Protein AF-A0AAU9R3H0-F1 (afdb_monomer_lite)

pLDDT: mean 89.63, std 9.72, range [49.75, 97.0]

Foldseek 3Di:
DCPCCVVCVVVVCVCVVDDPVCVVVVPDCCLVVVLVVQVCVVCVVPPDQPDPVSVVVVSVVSVVVSVVVVVVVVVD

Organism: NCBI:txid83684

InterPro domains:
  IPR001207 Transposase, mutator type [PF00872] (3-62)
  IPR001207 Transposase, mutator type [PTHR33217] (2-62)

Structure (mmCIF, N/CA/C/O backbone):
data_AF-A0AAU9R3H0-F1
#
_entry.id   AF-A0AAU9R3H0-F1
#
loop_
_atom_site.group_PDB
_atom_site.id
_atom_site.type_symbol
_atom_site.label_atom_id
_atom_site.label_alt_id
_atom_site.la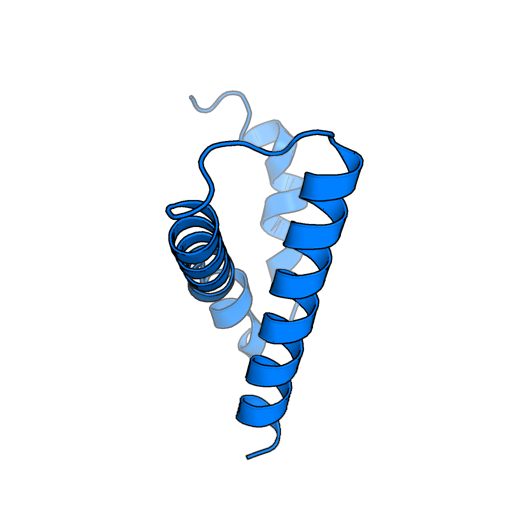bel_comp_id
_atom_site.label_asym_id
_atom_site.label_entity_id
_atom_site.label_seq_id
_atom_site.pdbx_PDB_ins_code
_atom_site.Cartn_x
_atom_site.Cartn_y
_atom_site.Cartn_z
_atom_site.occupancy
_atom_site.B_iso_or_equiv
_atom_site.auth_seq_id
_atom_site.auth_comp_id
_atom_site.auth_asym_id
_atom_site.auth_atom_id
_atom_site.pdbx_PDB_model_num
ATOM 1 N N . MET A 1 1 ? 13.293 14.252 15.280 1.00 49.75 1 MET A N 1
ATOM 2 C CA . MET A 1 1 ? 12.264 13.309 14.792 1.00 49.75 1 MET A CA 1
ATOM 3 C C . MET A 1 1 ? 10.831 13.727 15.156 1.00 49.75 1 MET A C 1
ATOM 5 O O . MET A 1 1 ? 9.957 13.526 14.334 1.00 49.75 1 MET A O 1
ATOM 9 N N . ILE A 1 2 ? 10.577 14.383 16.302 1.00 58.34 2 ILE A N 1
ATOM 10 C CA . ILE A 1 2 ? 9.210 14.749 16.761 1.00 58.34 2 ILE A CA 1
ATOM 11 C C . ILE A 1 2 ? 8.677 16.088 16.192 1.00 58.34 2 ILE A C 1
ATOM 13 O O . ILE A 1 2 ? 7.475 16.315 16.173 1.00 58.34 2 ILE A O 1
ATOM 17 N N . LYS A 1 3 ? 9.538 16.971 15.659 1.00 59.09 3 LYS A N 1
ATOM 18 C CA . LYS A 1 3 ? 9.163 18.350 15.257 1.00 59.09 3 LYS A CA 1
ATOM 19 C C . LYS A 1 3 ? 8.063 18.466 14.184 1.00 59.09 3 LYS A C 1
ATOM 21 O O . LYS A 1 3 ? 7.498 19.543 14.035 1.00 59.09 3 LYS A O 1
ATOM 26 N N . ASN A 1 4 ? 7.767 17.392 13.454 1.00 68.38 4 ASN A N 1
ATOM 27 C CA . ASN A 1 4 ? 6.735 17.394 12.416 1.00 68.38 4 ASN A CA 1
ATOM 28 C C . ASN A 1 4 ? 5.416 16.756 12.868 1.00 68.38 4 ASN A C 1
ATOM 30 O O . ASN A 1 4 ? 4.429 16.941 12.171 1.00 68.38 4 ASN A O 1
ATOM 34 N N . LEU A 1 5 ? 5.373 16.059 14.015 1.00 72.69 5 LEU A N 1
ATOM 35 C CA . LEU A 1 5 ? 4.147 15.398 14.481 1.00 72.69 5 LEU A CA 1
ATOM 36 C C . LEU A 1 5 ? 3.058 16.418 14.825 1.00 72.69 5 LEU A C 1
ATOM 38 O O . LEU A 1 5 ? 1.933 16.262 14.383 1.00 72.69 5 LEU A O 1
ATOM 42 N N . GLN A 1 6 ? 3.426 17.498 15.521 1.00 75.25 6 GLN A N 1
ATOM 43 C CA . GLN A 1 6 ? 2.498 18.578 15.888 1.00 75.25 6 GLN A CA 1
ATOM 44 C C . GLN A 1 6 ? 1.879 19.273 14.668 1.00 75.25 6 GLN A C 1
ATOM 46 O O . GLN A 1 6 ? 0.790 19.818 14.756 1.00 75.25 6 GLN A O 1
ATOM 51 N N . LYS A 1 7 ? 2.567 19.266 13.517 1.00 80.62 7 LYS A N 1
ATOM 52 C CA . LYS A 1 7 ? 2.068 19.895 12.285 1.00 80.62 7 LYS A CA 1
ATOM 53 C C . LYS A 1 7 ? 1.068 19.027 11.526 1.00 80.62 7 LYS A C 1
ATOM 55 O O . LYS A 1 7 ? 0.293 19.567 10.757 1.00 80.62 7 LYS A O 1
ATOM 60 N N . ILE A 1 8 ? 1.141 17.710 11.702 1.00 83.25 8 ILE A N 1
ATOM 61 C CA . ILE A 1 8 ? 0.269 16.736 11.029 1.00 83.25 8 ILE A CA 1
ATOM 62 C C . ILE A 1 8 ? -0.760 16.142 11.993 1.00 83.25 8 ILE A C 1
ATOM 64 O O . ILE A 1 8 ? -1.497 15.244 11.612 1.00 83.25 8 ILE A O 1
ATOM 68 N N . GLU A 1 9 ? -0.764 16.581 13.253 1.00 81.31 9 GLU A N 1
ATOM 69 C CA . GLU A 1 9 ? -1.601 16.031 14.317 1.00 81.31 9 GLU A CA 1
ATOM 70 C C . GLU A 1 9 ? -3.082 16.156 13.968 1.00 81.31 9 GLU A C 1
ATOM 72 O O . GLU A 1 9 ? -3.810 15.174 14.071 1.00 81.31 9 GLU A O 1
ATOM 77 N N . GLU A 1 10 ? -3.508 17.318 13.468 1.00 81.50 10 GLU A N 1
ATOM 78 C CA . GLU A 1 10 ? -4.889 17.531 13.030 1.00 81.50 10 GLU A CA 1
ATOM 79 C C . GLU A 1 10 ? -5.296 16.518 11.949 1.00 81.50 10 GLU A C 1
ATOM 81 O O . GLU A 1 10 ? -6.318 15.849 12.103 1.00 81.50 10 GLU A O 1
ATOM 86 N N . ASP A 1 11 ? -4.452 16.313 10.932 1.00 84.44 11 ASP A N 1
ATOM 87 C CA . ASP A 1 11 ? -4.689 15.346 9.851 1.00 84.44 11 ASP A CA 1
ATOM 88 C C . ASP A 1 11 ? -4.662 13.893 10.349 1.00 84.44 11 ASP A C 1
ATOM 90 O O . ASP A 1 11 ? -5.453 13.051 9.915 1.00 84.44 11 ASP A O 1
ATOM 94 N N . LEU A 1 12 ? -3.765 13.583 11.289 1.00 85.12 12 LEU A N 1
ATOM 95 C CA . LEU A 1 12 ? -3.607 12.246 11.851 1.00 85.12 12 LEU A CA 1
ATOM 96 C C . LEU A 1 12 ? -4.813 11.846 12.703 1.00 85.12 12 LEU A C 1
ATOM 98 O O . LEU A 1 12 ? -5.096 10.660 12.815 1.00 85.12 12 LEU A O 1
ATOM 102 N N . LEU A 1 13 ? -5.512 12.800 13.321 1.00 87.31 13 LEU A N 1
ATOM 103 C CA . LEU A 1 13 ? -6.650 12.533 14.203 1.00 87.31 13 LEU A CA 1
ATOM 104 C C . LEU A 1 13 ? -7.996 12.489 13.463 1.00 87.31 13 LEU A C 1
ATOM 106 O O . LEU A 1 13 ? -8.982 12.029 14.044 1.00 87.31 13 LEU A O 1
ATOM 110 N N . VAL A 1 14 ? -8.057 12.881 12.183 1.00 89.19 14 VAL A N 1
ATOM 111 C CA . VAL A 1 14 ? -9.297 12.860 11.378 1.00 89.19 14 VAL A CA 1
ATOM 112 C C . VAL A 1 14 ? -9.971 11.490 11.404 1.00 89.19 14 VAL A C 1
ATOM 114 O O . VAL A 1 14 ? -11.199 11.407 11.435 1.00 89.19 14 VAL A O 1
ATOM 117 N N . PHE A 1 15 ? -9.207 10.394 11.449 1.00 88.81 15 PHE A N 1
ATOM 118 C CA . PHE A 1 15 ? -9.817 9.068 11.368 1.00 88.81 15 PHE A CA 1
ATOM 119 C C . PHE A 1 15 ? -10.729 8.725 12.562 1.00 88.81 15 PHE A C 1
ATOM 121 O O . PHE A 1 15 ? -11.612 7.877 12.417 1.00 88.81 15 PHE A O 1
ATOM 128 N N . TYR A 1 16 ? -10.572 9.394 13.713 1.00 90.88 16 TYR A N 1
ATOM 129 C CA . TYR A 1 16 ? -11.467 9.226 14.863 1.00 90.88 16 TYR A CA 1
ATOM 130 C C . TYR A 1 16 ? -12.909 9.658 14.565 1.00 90.88 16 TYR A C 1
ATOM 132 O O . TYR A 1 16 ? -13.825 9.237 15.270 1.00 90.88 16 TYR A O 1
ATOM 140 N N . GLN A 1 17 ? -13.123 10.465 13.520 1.00 93.00 17 GLN A N 1
ATOM 141 C CA . GLN A 1 17 ? -14.452 10.877 13.066 1.00 93.00 17 GLN A CA 1
ATOM 142 C C . GLN A 1 17 ? -15.209 9.750 12.342 1.00 93.00 17 GLN A C 1
ATOM 144 O O . GLN A 1 17 ? -16.427 9.828 12.189 1.00 93.00 17 GLN A O 1
ATOM 149 N N . TYR A 1 18 ? -14.522 8.687 11.913 1.00 93.12 18 TYR A N 1
ATOM 150 C CA . TYR A 1 18 ? -15.152 7.554 11.245 1.00 93.12 18 TYR A CA 1
ATOM 151 C C . TYR A 1 18 ? -15.631 6.465 12.222 1.00 93.12 18 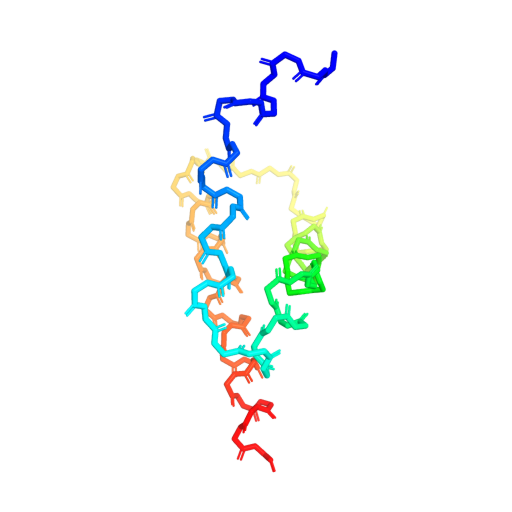TYR A C 1
ATOM 153 O O . TYR A 1 18 ? -15.101 6.347 13.332 1.00 93.12 18 TYR A O 1
ATOM 161 N N . PRO A 1 19 ? -16.579 5.593 11.814 1.00 96.38 19 PRO A N 1
ATOM 162 C CA . PRO A 1 19 ? -17.024 4.467 12.633 1.00 96.38 19 PRO A CA 1
ATOM 163 C C . PRO A 1 19 ? -15.873 3.543 13.053 1.00 96.38 19 PRO A C 1
ATOM 165 O O . PRO A 1 19 ? -15.013 3.195 12.243 1.00 96.38 19 PRO A O 1
ATOM 168 N N . LYS A 1 20 ? -15.893 3.060 14.303 1.00 93.38 20 LYS A N 1
ATOM 169 C CA . LYS A 1 20 ? -14.850 2.166 14.852 1.00 93.38 20 LYS A CA 1
ATOM 170 C C . LYS A 1 20 ? -14.613 0.911 14.007 1.00 93.38 20 LYS A C 1
ATOM 172 O O . LYS A 1 20 ? -13.513 0.372 14.001 1.00 93.38 20 LYS A O 1
ATOM 177 N N . GLN A 1 21 ? -15.633 0.462 13.282 1.00 95.19 21 GLN A N 1
ATOM 178 C CA . GLN A 1 21 ? -15.586 -0.691 12.390 1.00 95.19 21 GLN A CA 1
ATOM 179 C C . GLN A 1 21 ? -14.567 -0.520 11.254 1.00 95.19 21 GLN A C 1
ATOM 181 O O . GLN A 1 21 ? -14.018 -1.519 10.802 1.00 95.19 21 GLN A O 1
ATOM 186 N N . ILE A 1 22 ? -14.287 0.713 10.809 1.00 93.06 22 ILE A N 1
ATOM 187 C CA . ILE A 1 22 ? -13.344 0.961 9.706 1.00 93.06 22 ILE A CA 1
ATOM 188 C C . ILE A 1 22 ? -11.918 1.259 10.180 1.00 93.06 22 ILE A C 1
ATOM 190 O O . ILE A 1 22 ? -10.986 1.237 9.378 1.00 93.06 22 ILE A O 1
ATOM 194 N N . TRP A 1 23 ? -11.718 1.505 11.478 1.00 94.25 23 TRP A N 1
ATOM 195 C CA . TRP A 1 23 ? -10.399 1.826 12.030 1.00 94.25 23 TRP A CA 1
ATOM 196 C C . TRP A 1 23 ? -9.344 0.751 11.738 1.00 94.25 23 TRP A C 1
ATOM 198 O O . TRP A 1 23 ? -8.249 1.130 11.327 1.00 94.25 23 TRP A O 1
ATOM 208 N N . PRO A 1 24 ? -9.626 -0.567 11.860 1.00 93.31 24 PRO A N 1
ATOM 209 C CA . PRO A 1 24 ? -8.639 -1.590 11.519 1.00 93.31 24 PRO A CA 1
ATOM 210 C C . PRO A 1 24 ? -8.138 -1.481 10.075 1.00 93.31 24 PRO A C 1
ATOM 212 O O . PRO A 1 24 ? -6.966 -1.735 9.816 1.00 93.31 24 PRO A O 1
ATOM 215 N N . SER A 1 25 ? -9.000 -1.070 9.140 1.00 90.56 25 SER A N 1
ATOM 216 C CA . SER A 1 25 ? -8.625 -0.861 7.739 1.00 90.56 25 SER A CA 1
ATOM 217 C C . SER A 1 25 ? -7.760 0.384 7.544 1.00 90.56 25 SER A C 1
ATOM 219 O O . SER A 1 25 ? -6.850 0.344 6.725 1.00 90.56 25 SER A O 1
ATOM 221 N N . ILE A 1 26 ? -8.011 1.458 8.300 1.00 91.88 26 ILE A N 1
ATOM 222 C CA . ILE A 1 26 ? -7.231 2.707 8.239 1.00 91.88 26 ILE A CA 1
ATOM 223 C C . ILE A 1 26 ? -5.841 2.521 8.857 1.00 91.88 26 ILE A C 1
ATOM 225 O O . ILE A 1 26 ? -4.848 2.978 8.298 1.00 91.88 26 ILE A O 1
ATOM 229 N N . TYR A 1 27 ? -5.755 1.830 9.995 1.00 90.19 27 TYR A N 1
ATOM 230 C CA . TYR A 1 27 ? -4.480 1.565 10.664 1.00 90.19 27 TYR A CA 1
ATOM 231 C C . TYR A 1 27 ? -3.626 0.506 9.960 1.00 90.19 27 TYR A C 1
ATOM 233 O O . TYR A 1 27 ? -2.418 0.440 10.187 1.00 90.19 27 TYR A O 1
ATOM 241 N N . SER A 1 28 ? -4.231 -0.358 9.143 1.00 92.00 28 SER A N 1
ATOM 242 C CA . SER A 1 28 ? -3.502 -1.419 8.457 1.00 92.00 28 SER A CA 1
ATOM 243 C C . SER A 1 28 ? -2.684 -0.876 7.287 1.00 92.00 28 SER A C 1
ATOM 245 O O . SER A 1 28 ? -3.203 -0.240 6.374 1.00 92.00 28 SER A O 1
ATOM 247 N N . THR A 1 29 ? -1.403 -1.233 7.244 1.00 95.56 29 THR A N 1
ATOM 248 C CA . THR A 1 29 ? -0.517 -0.960 6.103 1.00 95.56 29 THR A CA 1
ATOM 249 C C . THR A 1 29 ? -0.568 -2.054 5.034 1.00 95.56 29 THR A C 1
ATOM 251 O O . THR A 1 29 ? 0.003 -1.882 3.956 1.00 95.56 29 THR A O 1
ATOM 254 N N . ASN A 1 30 ? -1.297 -3.152 5.278 1.00 92.38 30 ASN A N 1
ATOM 255 C CA . ASN A 1 30 ? -1.312 -4.349 4.430 1.00 92.38 30 ASN A CA 1
ATOM 256 C C . ASN A 1 30 ? -1.628 -4.035 2.962 1.00 92.38 30 ASN A C 1
ATOM 258 O O . ASN A 1 30 ? -1.023 -4.612 2.059 1.00 92.38 30 ASN A O 1
ATOM 262 N N . MET A 1 31 ? -2.573 -3.122 2.708 1.00 91.38 31 MET A N 1
ATOM 263 C CA . MET A 1 31 ? -2.984 -2.772 1.346 1.00 91.38 31 MET A CA 1
ATOM 264 C C . MET A 1 31 ? -1.848 -2.095 0.568 1.00 91.38 31 MET A C 1
ATOM 266 O O . MET A 1 31 ? -1.564 -2.481 -0.567 1.00 91.38 31 MET A O 1
ATOM 270 N N . ILE A 1 32 ? -1.174 -1.127 1.193 1.00 93.94 32 ILE A N 1
ATOM 271 C CA . ILE A 1 32 ? -0.067 -0.379 0.586 1.00 93.94 32 ILE A CA 1
ATOM 272 C C . ILE A 1 32 ? 1.168 -1.279 0.462 1.00 93.94 32 ILE A C 1
ATOM 274 O O . ILE A 1 32 ? 1.824 -1.295 -0.578 1.00 93.94 32 ILE A O 1
ATOM 278 N N . GLU A 1 33 ? 1.467 -2.089 1.479 1.00 96.19 33 GLU A N 1
ATOM 279 C CA . GLU A 1 33 ? 2.574 -3.048 1.450 1.00 96.19 33 GLU A CA 1
ATOM 280 C C . GLU A 1 33 ? 2.396 -4.111 0.364 1.00 96.19 33 GLU A C 1
ATOM 282 O O . GLU A 1 33 ? 3.334 -4.400 -0.382 1.00 96.19 33 GLU A O 1
ATOM 287 N N . SER A 1 34 ? 1.193 -4.675 0.231 1.00 95.12 34 SER A N 1
ATOM 288 C CA . SER A 1 34 ? 0.864 -5.654 -0.808 1.00 95.12 34 SER A CA 1
ATOM 289 C C . SER A 1 34 ? 1.034 -5.061 -2.209 1.00 95.12 34 SER A C 1
ATOM 291 O O . SER A 1 34 ? 1.709 -5.659 -3.056 1.00 95.12 34 SER A O 1
ATOM 293 N N . MET A 1 35 ? 0.513 -3.849 -2.435 1.00 95.44 35 MET A N 1
ATOM 294 C CA . MET A 1 35 ? 0.683 -3.127 -3.697 1.00 95.44 35 MET A CA 1
ATOM 295 C C . MET A 1 35 ? 2.165 -2.861 -3.995 1.00 95.44 35 MET A C 1
ATOM 297 O O . MET A 1 35 ? 2.650 -3.222 -5.069 1.00 95.44 35 MET A O 1
ATOM 301 N N . ASN A 1 36 ? 2.916 -2.326 -3.028 1.00 95.69 36 ASN A N 1
ATOM 302 C CA . ASN A 1 36 ? 4.347 -2.050 -3.167 1.00 95.69 36 ASN A CA 1
ATOM 303 C C . ASN A 1 36 ? 5.154 -3.317 -3.467 1.00 95.69 36 ASN A C 1
ATOM 305 O O . ASN A 1 36 ? 6.024 -3.317 -4.337 1.00 95.69 36 ASN A O 1
ATOM 309 N N . ASN A 1 37 ? 4.862 -4.420 -2.779 1.00 96.12 37 ASN A N 1
ATOM 310 C CA . ASN A 1 37 ? 5.520 -5.701 -3.013 1.00 96.12 37 ASN A CA 1
ATOM 311 C C . ASN A 1 37 ? 5.219 -6.260 -4.405 1.00 96.12 37 ASN A C 1
ATOM 313 O O . ASN A 1 37 ? 6.084 -6.888 -5.016 1.00 96.12 37 ASN A O 1
ATOM 317 N N . MET A 1 38 ? 4.006 -6.058 -4.913 1.00 95.50 38 MET A N 1
ATOM 318 C CA . MET A 1 38 ? 3.624 -6.470 -6.259 1.00 95.50 38 MET A CA 1
ATOM 319 C C . MET A 1 38 ? 4.320 -5.610 -7.322 1.00 95.50 38 MET A C 1
ATOM 321 O O . MET A 1 38 ? 4.932 -6.179 -8.227 1.00 95.50 38 MET A O 1
ATOM 325 N N . ILE A 1 39 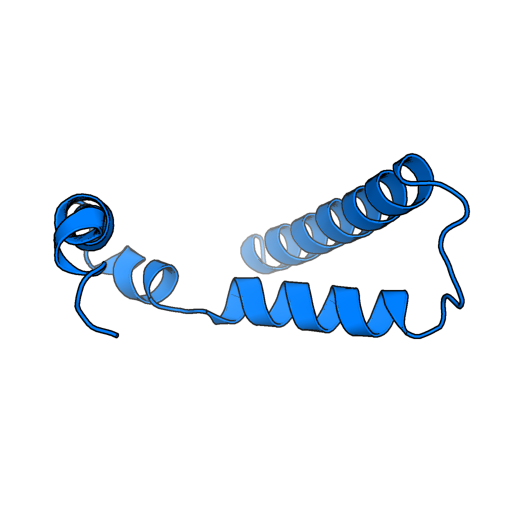? 4.345 -4.283 -7.156 1.00 95.19 39 ILE A N 1
ATOM 326 C CA . ILE A 1 39 ? 5.077 -3.363 -8.040 1.00 95.19 39 ILE A CA 1
ATOM 327 C C . ILE A 1 39 ? 6.563 -3.732 -8.073 1.00 95.19 39 ILE A C 1
ATOM 329 O O . ILE A 1 39 ? 7.082 -4.004 -9.150 1.00 95.19 39 ILE A O 1
ATOM 333 N N . LYS A 1 40 ? 7.226 -3.869 -6.913 1.00 94.81 40 LYS A N 1
ATOM 334 C CA . LYS A 1 40 ? 8.650 -4.254 -6.823 1.00 94.81 40 LYS A CA 1
ATOM 335 C C . LYS A 1 40 ? 8.963 -5.562 -7.557 1.00 94.81 40 LYS A C 1
ATOM 337 O O . LYS A 1 40 ? 9.988 -5.673 -8.221 1.00 94.81 40 LYS A O 1
ATOM 342 N N . ARG A 1 41 ? 8.090 -6.572 -7.457 1.00 95.19 41 ARG A N 1
ATOM 343 C CA . ARG A 1 41 ? 8.266 -7.848 -8.179 1.00 95.19 41 ARG A CA 1
ATOM 344 C C . ARG A 1 41 ? 8.125 -7.683 -9.689 1.00 95.19 41 ARG A C 1
ATOM 346 O O . ARG A 1 41 ? 8.828 -8.359 -10.433 1.00 95.19 41 ARG A O 1
ATOM 353 N N . LYS A 1 42 ? 7.206 -6.825 -10.136 1.00 93.88 42 LYS A N 1
ATOM 354 C CA . LYS A 1 42 ? 6.917 -6.581 -11.555 1.00 93.88 42 LYS A CA 1
ATOM 355 C C . LYS A 1 42 ? 7.946 -5.663 -12.214 1.00 93.88 42 LYS A C 1
ATOM 357 O O . LYS A 1 42 ? 8.198 -5.825 -13.404 1.00 93.88 42 LYS A O 1
ATOM 362 N N . THR A 1 43 ? 8.557 -4.757 -11.453 1.00 94.38 43 THR A N 1
ATOM 363 C CA . THR A 1 43 ? 9.650 -3.896 -11.921 1.00 94.38 43 THR A CA 1
ATOM 364 C C . THR A 1 43 ? 10.999 -4.603 -11.910 1.00 94.38 43 THR A C 1
ATOM 366 O O . THR A 1 43 ? 11.788 -4.354 -12.804 1.00 94.38 43 THR A O 1
ATOM 369 N N . LYS A 1 44 ? 11.259 -5.544 -10.989 1.00 93.00 44 LYS A N 1
ATOM 370 C CA . LYS A 1 44 ? 12.533 -6.292 -10.918 1.00 93.00 44 LYS A CA 1
ATOM 371 C C . LYS A 1 44 ? 13.049 -6.877 -12.254 1.00 93.00 44 LYS A C 1
ATOM 373 O O . LYS A 1 44 ? 14.251 -6.798 -12.476 1.00 93.00 44 LYS A O 1
ATOM 378 N N . PRO A 1 45 ? 12.224 -7.487 -13.132 1.00 92.88 45 PRO A N 1
ATOM 379 C CA . PRO A 1 45 ? 12.693 -7.985 -14.429 1.00 92.88 45 PRO A CA 1
ATOM 380 C C . PRO A 1 45 ? 12.863 -6.895 -15.502 1.00 92.88 45 PRO A C 1
ATOM 382 O O . PRO A 1 45 ? 13.336 -7.195 -16.595 1.00 92.88 45 PRO A O 1
ATOM 385 N N . LYS A 1 46 ? 12.439 -5.652 -15.248 1.00 87.81 46 LYS A N 1
ATOM 386 C CA . LYS A 1 46 ? 12.639 -4.520 -16.156 1.00 87.81 46 LYS A CA 1
ATOM 387 C C . LYS A 1 46 ? 13.984 -3.878 -15.828 1.00 87.81 46 LYS A C 1
ATOM 389 O O . LYS A 1 46 ? 14.195 -3.467 -14.694 1.00 87.81 46 LYS A O 1
ATOM 394 N N . SER A 1 47 ? 14.876 -3.812 -16.816 1.00 83.00 47 SER A N 1
ATOM 395 C CA . SER A 1 47 ? 16.185 -3.173 -16.643 1.00 83.00 47 SER A CA 1
ATOM 396 C C . SER A 1 47 ? 16.016 -1.678 -16.386 1.00 83.00 47 SER A C 1
ATOM 398 O O . SER A 1 47 ? 16.514 -1.176 -15.388 1.00 83.00 47 SER A O 1
ATOM 400 N N . GLU A 1 48 ? 15.278 -0.985 -17.258 1.00 92.12 48 GLU A N 1
ATOM 401 C CA . GLU A 1 48 ? 15.047 0.461 -17.206 1.00 92.12 48 GLU A CA 1
ATOM 402 C C . GLU A 1 48 ? 13.727 0.803 -17.917 1.00 92.12 48 GLU A C 1
ATOM 404 O O . GLU A 1 48 ? 13.198 -0.004 -18.693 1.00 92.12 48 GLU A O 1
ATOM 409 N N . PHE A 1 49 ? 13.201 1.999 -17.653 1.00 94.62 49 PHE A N 1
ATOM 410 C CA . PHE A 1 49 ? 12.080 2.577 -18.390 1.00 94.62 49 PHE A CA 1
ATOM 411 C C . PHE A 1 49 ? 12.614 3.654 -19.345 1.00 94.62 49 PHE A C 1
ATOM 413 O O . PHE A 1 49 ? 13.350 4.527 -18.890 1.00 94.62 49 PHE A O 1
ATOM 420 N N . PRO A 1 50 ? 12.273 3.612 -20.647 1.00 93.44 50 PRO A N 1
ATOM 421 C CA . PRO A 1 50 ? 12.812 4.551 -21.634 1.00 93.44 50 PRO A CA 1
ATOM 422 C C . PRO A 1 50 ? 12.330 5.998 -21.445 1.00 93.44 50 PRO A C 1
ATOM 424 O O . PRO A 1 50 ? 13.041 6.926 -21.816 1.00 93.44 50 PRO A O 1
ATOM 427 N N . THR A 1 51 ? 11.132 6.201 -20.888 1.00 96.81 51 THR A N 1
ATOM 428 C CA . THR A 1 51 ? 10.549 7.525 -20.603 1.00 96.81 51 THR A CA 1
ATOM 429 C C . THR A 1 51 ? 9.728 7.499 -19.313 1.00 96.81 51 THR A C 1
ATOM 431 O O . THR A 1 51 ? 9.256 6.436 -18.900 1.00 96.81 51 THR A O 1
ATOM 434 N N . GLU A 1 52 ? 9.497 8.664 -18.706 1.00 95.88 52 GLU A N 1
ATOM 435 C CA . GLU A 1 52 ? 8.573 8.815 -17.569 1.00 95.88 52 GLU A CA 1
ATOM 436 C C . GLU A 1 52 ? 7.158 8.329 -17.927 1.00 95.88 52 GLU A C 1
ATOM 438 O O . GLU A 1 52 ? 6.569 7.537 -17.201 1.00 95.88 52 GLU A O 1
ATOM 443 N N . GLU A 1 53 ? 6.678 8.650 -19.131 1.00 97.00 53 GLU A N 1
ATOM 444 C CA . GLU A 1 53 ? 5.386 8.172 -19.637 1.00 97.00 53 GLU A CA 1
ATOM 445 C C . GLU A 1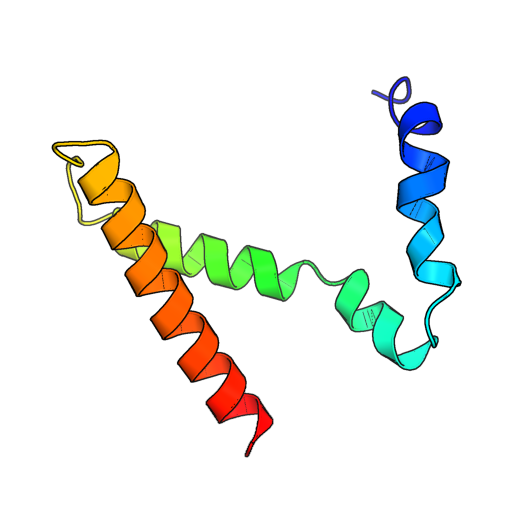 5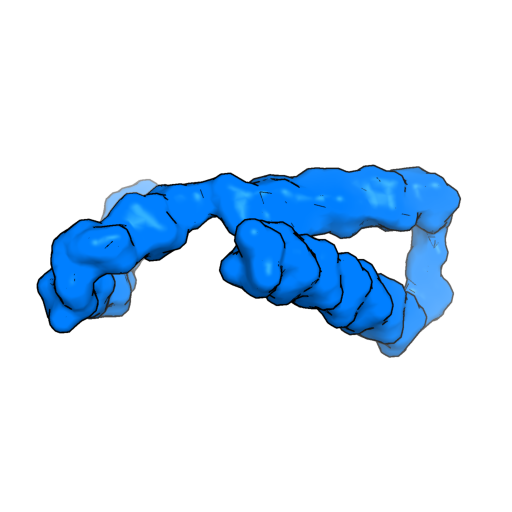3 ? 5.298 6.633 -19.679 1.00 97.00 53 GLU A C 1
ATOM 447 O O . GLU A 1 53 ? 4.264 6.037 -19.371 1.00 97.00 53 GLU A O 1
ATOM 452 N N . SER A 1 54 ? 6.389 5.948 -20.037 1.00 95.50 54 SER A N 1
ATOM 453 C CA . SER A 1 54 ? 6.413 4.481 -20.044 1.00 95.50 54 SER A CA 1
ATOM 454 C C . SER A 1 54 ? 6.347 3.881 -18.633 1.00 95.50 54 SER A C 1
ATOM 456 O O . SER A 1 54 ? 5.773 2.802 -18.453 1.00 95.50 54 SER A O 1
ATOM 458 N N . LEU A 1 55 ? 6.895 4.583 -17.634 1.00 95.38 55 LEU A N 1
ATOM 459 C CA . LEU A 1 55 ? 6.787 4.220 -16.223 1.00 95.38 55 LEU A CA 1
ATOM 460 C C . LEU A 1 55 ? 5.356 4.439 -15.720 1.00 95.38 55 LEU A C 1
ATOM 462 O O . LEU A 1 55 ? 4.785 3.526 -15.121 1.00 95.38 55 LEU A O 1
ATOM 466 N N . ASP A 1 56 ? 4.757 5.591 -16.015 1.00 96.94 56 ASP A N 1
ATOM 467 C CA . ASP A 1 56 ? 3.389 5.919 -15.604 1.00 96.94 56 ASP A CA 1
ATOM 468 C C . ASP A 1 56 ? 2.374 4.934 -16.182 1.00 96.94 56 ASP A C 1
ATOM 470 O O . ASP A 1 56 ? 1.567 4.359 -15.447 1.00 96.94 56 ASP A O 1
ATOM 474 N N . ASN A 1 57 ? 2.471 4.643 -17.481 1.00 96.38 57 ASN A N 1
ATOM 475 C CA . ASN A 1 57 ? 1.630 3.639 -18.129 1.00 96.38 57 ASN A CA 1
ATOM 476 C C . ASN A 1 57 ? 1.802 2.256 -17.486 1.00 96.38 57 ASN A C 1
ATOM 478 O O . ASN A 1 57 ? 0.825 1.544 -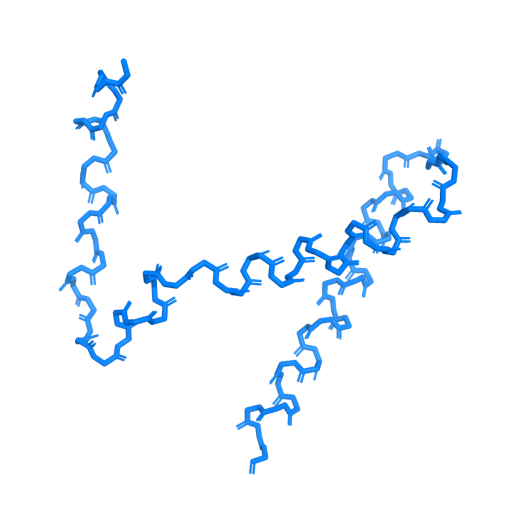17.234 1.00 96.38 57 ASN A O 1
ATOM 482 N N . PHE A 1 58 ? 3.041 1.866 -17.173 1.00 95.69 58 PHE A N 1
ATOM 483 C CA . PHE A 1 58 ? 3.314 0.602 -16.497 1.00 95.69 58 PHE A CA 1
ATOM 484 C C . PHE A 1 58 ? 2.665 0.542 -15.106 1.00 95.69 58 PHE A C 1
ATOM 486 O O . PHE A 1 58 ? 2.023 -0.464 -14.779 1.00 95.69 58 PHE A O 1
ATOM 493 N N . LEU A 1 59 ? 2.808 1.601 -14.302 1.00 96.00 59 LEU A N 1
ATOM 494 C CA . LEU A 1 59 ? 2.214 1.700 -12.968 1.00 96.00 59 LEU A CA 1
ATOM 495 C C . LEU A 1 59 ? 0.684 1.696 -13.034 1.00 96.00 59 LEU A C 1
ATOM 497 O O . LEU A 1 59 ? 0.055 0.951 -12.280 1.00 96.00 59 LEU A O 1
ATOM 501 N N . GLY A 1 60 ? 0.093 2.433 -13.978 1.00 96.69 60 GLY A N 1
ATOM 502 C CA . GLY A 1 60 ? -1.350 2.459 -14.217 1.00 96.69 60 GLY A CA 1
ATOM 503 C C . GLY A 1 60 ? -1.914 1.068 -14.509 1.00 96.69 60 GLY A C 1
ATOM 504 O O . GLY A 1 60 ? -2.874 0.636 -13.869 1.00 96.69 60 GLY A O 1
ATOM 505 N N . VAL A 1 61 ? -1.259 0.304 -15.390 1.00 96.50 61 VAL A N 1
ATOM 506 C CA . VAL A 1 61 ? -1.650 -1.087 -15.680 1.00 96.50 61 VAL A CA 1
ATOM 507 C C . VAL A 1 61 ? -1.546 -1.978 -14.435 1.00 96.50 61 VAL A C 1
ATOM 509 O O . VAL A 1 61 ? -2.433 -2.802 -14.193 1.00 96.50 61 VAL A O 1
ATOM 512 N N . GLN A 1 62 ? -0.497 -1.826 -13.613 1.00 95.88 62 GLN A N 1
ATOM 513 C CA . GLN A 1 62 ? -0.383 -2.602 -12.370 1.00 95.88 62 GLN A CA 1
ATOM 514 C C . GLN A 1 62 ? -1.483 -2.238 -11.360 1.00 95.88 62 GLN A C 1
ATOM 516 O O . GLN A 1 62 ? -2.019 -3.138 -10.707 1.00 95.88 62 GLN A O 1
ATOM 521 N N . ALA A 1 63 ? -1.830 -0.953 -11.245 1.00 95.50 63 ALA A N 1
ATOM 522 C CA . ALA A 1 63 ? -2.855 -0.453 -10.333 1.00 95.50 63 ALA A CA 1
ATOM 523 C C . ALA A 1 63 ? -4.257 -0.948 -10.720 1.00 95.50 63 ALA A C 1
ATOM 525 O O . ALA A 1 63 ? -4.958 -1.509 -9.878 1.00 95.50 63 ALA A O 1
ATOM 526 N N . ILE A 1 64 ? -4.632 -0.843 -12.000 1.00 96.12 64 ILE A N 1
ATOM 527 C CA . ILE A 1 64 ? -5.911 -1.366 -12.510 1.00 96.12 64 ILE A CA 1
ATOM 528 C C . ILE A 1 64 ? -6.007 -2.869 -12.232 1.00 96.12 64 ILE A C 1
ATOM 530 O O . ILE A 1 64 ? -6.958 -3.337 -11.607 1.00 96.12 64 ILE A O 1
ATOM 534 N N . GLY A 1 65 ? -4.965 -3.627 -12.590 1.00 95.12 65 GLY A N 1
ATOM 535 C CA . GLY A 1 65 ? -4.948 -5.069 -12.357 1.00 95.12 65 GLY A CA 1
ATOM 536 C C . GLY A 1 65 ? -4.980 -5.458 -10.873 1.00 95.12 65 GLY A C 1
ATOM 537 O O . GLY A 1 65 ? -5.435 -6.553 -10.539 1.00 95.12 65 GLY A O 1
ATOM 538 N N . TYR A 1 66 ? -4.484 -4.610 -9.969 1.00 94.69 66 TYR A N 1
ATOM 539 C CA . TYR A 1 66 ? -4.605 -4.815 -8.524 1.00 94.69 66 TYR A CA 1
ATOM 540 C C . TYR A 1 66 ? -6.032 -4.586 -8.036 1.00 94.69 66 TYR A C 1
ATOM 542 O O . TYR A 1 66 ? -6.574 -5.450 -7.344 1.00 94.69 66 TYR A O 1
ATOM 550 N N . ASN A 1 67 ? -6.647 -3.480 -8.453 1.00 93.69 67 ASN A N 1
ATOM 551 C CA . ASN A 1 67 ? -8.015 -3.128 -8.090 1.00 93.69 67 ASN A CA 1
ATOM 552 C C . ASN A 1 67 ? -9.012 -4.193 -8.557 1.00 93.69 67 ASN A C 1
ATOM 554 O O . ASN A 1 67 ? -9.838 -4.637 -7.764 1.00 93.69 67 ASN A O 1
ATOM 558 N N . ASP A 1 68 ? -8.864 -4.702 -9.783 1.00 94.81 68 ASP A N 1
ATOM 559 C CA . ASP A 1 68 ? -9.704 -5.788 -10.300 1.00 94.81 68 ASP A CA 1
ATOM 560 C C . ASP A 1 68 ? -9.646 -7.042 -9.421 1.00 94.81 68 ASP A C 1
ATOM 562 O O . ASP A 1 68 ? -10.657 -7.714 -9.210 1.00 94.81 68 ASP A O 1
ATOM 566 N N . ARG A 1 69 ? -8.460 -7.387 -8.900 1.00 91.88 69 ARG A N 1
ATOM 567 C CA . ARG A 1 69 ? -8.296 -8.539 -8.001 1.00 91.88 69 ARG A CA 1
ATOM 568 C C . ARG A 1 69 ? -8.952 -8.292 -6.648 1.00 91.88 69 ARG A C 1
ATOM 570 O O . ARG A 1 69 ? -9.587 -9.207 -6.129 1.00 91.88 69 ARG A O 1
ATOM 577 N N . LEU A 1 70 ? -8.807 -7.089 -6.094 1.00 89.62 70 LEU A N 1
ATOM 578 C CA . LEU A 1 70 ? -9.425 -6.722 -4.820 1.00 89.62 70 LEU A CA 1
ATOM 579 C C . LEU A 1 70 ? -10.952 -6.725 -4.913 1.00 89.62 70 LEU A C 1
ATOM 581 O O . LEU A 1 70 ? -11.600 -7.358 -4.087 1.00 89.62 70 LEU A O 1
ATOM 585 N N . ILE A 1 71 ? -11.526 -6.102 -5.945 1.00 90.38 71 ILE A N 1
ATOM 586 C CA . ILE A 1 71 ? -12.980 -6.080 -6.158 1.00 90.38 71 ILE A CA 1
ATOM 587 C C . ILE A 1 71 ? -13.511 -7.509 -6.295 1.00 90.38 71 ILE A C 1
ATOM 589 O O . ILE A 1 71 ? -14.469 -7.882 -5.625 1.00 90.38 71 ILE A O 1
ATOM 593 N N . LYS A 1 72 ? -12.845 -8.356 -7.090 1.00 92.44 72 LYS A N 1
ATOM 594 C CA . LYS A 1 72 ? -13.222 -9.773 -7.219 1.00 92.44 72 LYS A CA 1
ATOM 595 C C . LYS A 1 72 ? -13.142 -10.544 -5.901 1.00 92.44 72 LYS A C 1
ATOM 597 O O . LYS A 1 72 ? -13.881 -11.507 -5.745 1.00 92.44 72 LYS A O 1
ATOM 602 N N . ALA A 1 73 ? -12.241 -10.178 -4.991 1.00 88.44 73 ALA A N 1
ATOM 603 C CA . ALA A 1 73 ? -12.139 -10.805 -3.675 1.00 88.44 73 ALA A CA 1
ATOM 604 C C . ALA A 1 73 ? -13.224 -10.316 -2.702 1.00 88.44 73 ALA A C 1
ATOM 606 O O . ALA A 1 73 ? -13.632 -11.084 -1.845 1.00 88.44 73 ALA A O 1
ATOM 607 N N . LEU A 1 74 ? -13.688 -9.070 -2.847 1.00 84.00 74 LEU A N 1
ATOM 608 C CA . LEU A 1 74 ? -14.743 -8.473 -2.018 1.00 84.00 74 LEU A CA 1
ATOM 609 C C . LEU A 1 74 ? -16.162 -8.895 -2.427 1.00 84.00 74 LEU A C 1
ATOM 611 O O . LEU A 1 74 ? -17.066 -8.853 -1.604 1.00 84.00 74 LEU A O 1
ATOM 615 N N . VAL A 1 75 ? -16.365 -9.252 -3.699 1.00 80.62 75 VAL A N 1
ATOM 616 C CA . VAL A 1 75 ? -17.670 -9.667 -4.258 1.00 80.62 75 VAL A CA 1
ATOM 617 C C . VAL A 1 75 ? -17.895 -11.189 -4.149 1.00 80.62 75 VAL A C 1
ATOM 619 O O . VAL A 1 75 ? -18.925 -11.704 -4.576 1.00 80.62 75 VAL A O 1
ATOM 622 N N . ARG A 1 76 ? -16.931 -11.923 -3.587 1.00 59.69 76 ARG A N 1
ATOM 623 C CA . ARG A 1 76 ? -17.053 -13.349 -3.251 1.00 59.69 76 ARG A CA 1
ATOM 624 C C . ARG A 1 76 ? -17.500 -13.520 -1.810 1.00 59.69 76 ARG A C 1
ATOM 626 O O . ARG A 1 76 ? -18.241 -14.495 -1.576 1.00 59.69 76 ARG A O 1
#

Radius of gyration: 17.2 Å; chains: 1; bounding box: 34×33×38 Å

Secondary structure (DSSP, 8-state):
--TTHHHHHHHHHGGGGS-GGGHHHHH--HHHHHHHHHHHHHHTT----SSHHHHHHHHHHHHHHHHHHHHHHH--

Sequence (76 aa):
MIKNLQKIEEDLLVFYQYPKQIWPSIYSTNMIESMNNMIKRKTKPKSEFPTEESLDNFLGVQAIGYNDRLIKALVR